Protein AF-A0A2G9QI65-F1 (afdb_monomer)

Nearest PDB structures (foldseek):
  6oov-assembly1_A  TM=9.431E-01  e=2.537E-04  Homo sapiens
  5ko9-assembly1_A  TM=9.251E-01  e=2.537E-04  Homo sapiens
  6oeb-assembly1_A  TM=9.186E-01  e=2.700E-04  Homo sapiens
  6oov-assembly1_B-2  TM=9.409E-01  e=4.451E-04  Homo sapiens

Foldseek 3Di:
DAKAWDFAADDPFWAFFADQLVVVQVVPWDADPVRDTDTHYYDPPRSVQDDGDGIDGGRRIDIDDDDPVVVVPPPPDPDD

Mean predicted aligned error: 6.91 Å

Organism: Aquarana catesbeiana (NCBI:txid8400)

Radius of gyration: 14.98 Å; Cα contacts (8 Å, |Δi|>4): 118; chains: 1; bounding bo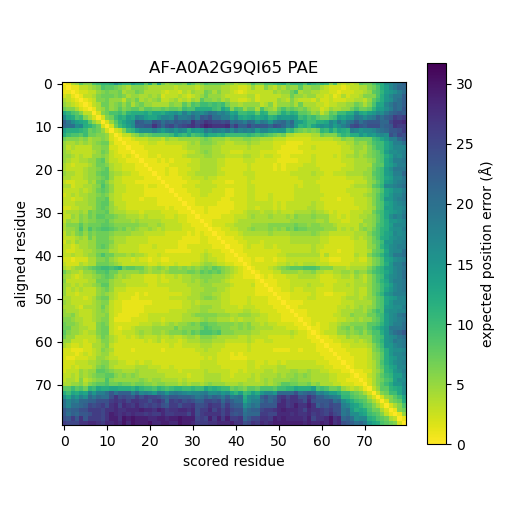x: 35×46×24 Å

Solvent-accessible surface area (backbone atoms only — not comparable to full-atom values): 4911 Å² total; per-residue (Å²): 92,32,34,39,52,40,59,39,73,86,65,74,74,59,45,68,48,66,59,54,71,71,51,49,26,66,75,51,54,43,67,47,99,86,68,47,81,45,66,35,49,65,44,93,75,26,54,81,62,47,63,60,32,77,72,38,47,64,68,39,46,39,81,42,82,39,62,65,71,78,71,58,80,74,74,80,70,82,77,130

pLDDT: mean 84.87, std 13.79, range [46.0, 96.44]

Sequence (80 aa):
MTCLCKAAAKMCGRTACTLAPDDVGKACEYQNKRGERKRPGWRDGDSDKYKPSYNKCPQSNSPVLLSLKHFQKGLWTPAL

InterPro domains:
  IPR036590 SOS response associated peptidase-like [G3DSA:3.90.1680.10] (11-77)

Structure (mmCIF, N/CA/C/O backbone):
data_AF-A0A2G9QI65-F1
#
_entry.id   AF-A0A2G9QI65-F1
#
loop_
_atom_site.group_PDB
_atom_site.id
_atom_site.type_symbol
_atom_site.label_atom_id
_atom_site.label_alt_id
_atom_site.label_comp_id
_atom_site.label_asym_id
_atom_site.label_entity_id
_atom_site.label_seq_id
_atom_site.pdbx_PDB_ins_code
_atom_site.Cartn_x
_atom_site.Cartn_y
_atom_site.Cartn_z
_atom_site.occupancy
_atom_site.B_iso_or_equiv
_atom_site.auth_seq_id
_atom_site.auth_comp_id
_atom_site.auth_asym_id
_atom_site.auth_atom_id
_atom_site.pdbx_PDB_model_num
ATOM 1 N N . MET A 1 1 ? -7.757 4.850 7.886 1.00 83.94 1 MET A N 1
ATOM 2 C CA . MET A 1 1 ? -6.312 4.621 7.703 1.00 83.94 1 MET A CA 1
ATOM 3 C C . MET A 1 1 ? -5.975 5.011 6.278 1.00 83.94 1 MET A C 1
ATOM 5 O O . MET A 1 1 ? -6.872 4.984 5.442 1.00 83.94 1 MET A O 1
ATOM 9 N N . THR A 1 2 ? -4.731 5.394 6.027 1.00 82.56 2 THR A N 1
ATOM 10 C CA . THR A 1 2 ? -4.235 5.827 4.715 1.00 82.56 2 THR A CA 1
ATOM 11 C C . THR A 1 2 ? -3.020 4.992 4.354 1.00 82.56 2 THR A C 1
ATOM 13 O O . THR A 1 2 ? -2.155 4.784 5.210 1.00 82.56 2 THR A O 1
ATOM 16 N N . CYS A 1 3 ? -2.964 4.527 3.110 1.00 81.38 3 CYS A N 1
ATOM 17 C CA . CYS A 1 3 ? -1.793 3.872 2.545 1.00 81.38 3 CYS A CA 1
ATOM 18 C C . CYS A 1 3 ? -0.751 4.928 2.172 1.00 81.38 3 CYS A C 1
ATOM 20 O O . CYS A 1 3 ? -1.040 5.885 1.452 1.00 81.38 3 CYS A O 1
ATOM 22 N N . LEU A 1 4 ? 0.464 4.735 2.665 1.00 85.00 4 LEU A N 1
ATOM 23 C CA . LEU A 1 4 ? 1.638 5.532 2.338 1.00 85.00 4 LEU A CA 1
ATOM 24 C C . LEU A 1 4 ? 2.700 4.639 1.723 1.00 85.00 4 LEU A C 1
ATOM 26 O O . LEU A 1 4 ? 2.862 3.496 2.146 1.00 85.00 4 LEU A O 1
ATOM 30 N N . CYS A 1 5 ? 3.490 5.188 0.813 1.00 81.44 5 CYS A N 1
ATOM 31 C CA . CYS A 1 5 ? 4.696 4.525 0.345 1.00 81.44 5 CYS A CA 1
ATOM 32 C C . CYS A 1 5 ? 5.895 5.063 1.132 1.00 81.44 5 CYS A C 1
ATOM 34 O O . CYS A 1 5 ? 6.249 6.237 1.009 1.00 81.44 5 CYS A O 1
ATOM 36 N N . LYS A 1 6 ? 6.518 4.230 1.973 1.00 78.38 6 LYS A N 1
ATOM 37 C CA . LYS A 1 6 ? 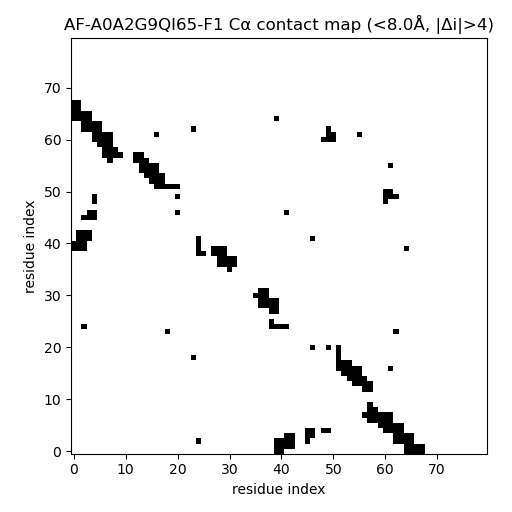7.679 4.631 2.783 1.00 78.38 6 LYS A CA 1
ATOM 38 C C . LYS A 1 6 ? 8.824 3.643 2.672 1.00 78.38 6 LYS A C 1
ATOM 40 O O . LYS A 1 6 ? 8.598 2.439 2.596 1.00 78.38 6 LYS A O 1
ATOM 45 N N . ALA A 1 7 ? 10.049 4.161 2.729 1.00 73.06 7 ALA A N 1
ATOM 46 C CA . ALA A 1 7 ? 11.246 3.341 2.832 1.00 73.06 7 ALA A CA 1
ATOM 47 C C . ALA A 1 7 ? 11.135 2.414 4.050 1.00 73.06 7 ALA A C 1
ATOM 49 O O . ALA A 1 7 ? 10.971 2.871 5.185 1.00 73.06 7 ALA A O 1
ATOM 50 N N . ALA A 1 8 ? 11.210 1.109 3.809 1.00 66.50 8 ALA A N 1
ATOM 51 C CA . ALA A 1 8 ? 11.250 0.120 4.868 1.00 66.50 8 ALA A CA 1
ATOM 52 C C . ALA A 1 8 ? 12.625 0.198 5.546 1.00 66.50 8 ALA A C 1
ATOM 54 O O . ALA A 1 8 ? 13.643 -0.209 4.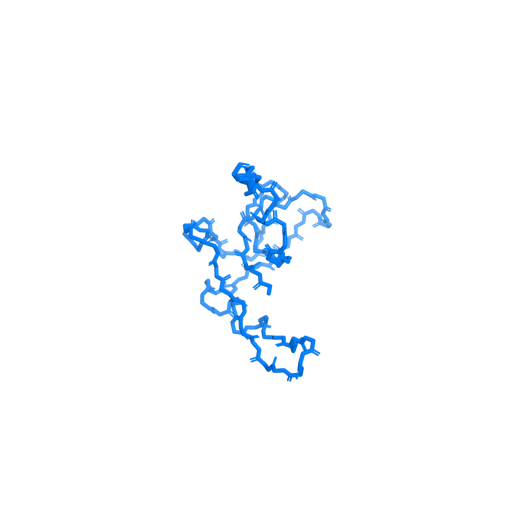981 1.00 66.50 8 ALA A O 1
ATOM 55 N N . ALA A 1 9 ? 12.664 0.752 6.756 1.00 55.16 9 ALA A N 1
ATOM 56 C CA . ALA A 1 9 ? 13.840 0.744 7.612 1.00 55.16 9 ALA A CA 1
ATOM 57 C C . ALA A 1 9 ? 13.592 -0.231 8.767 1.00 55.16 9 ALA A C 1
ATOM 59 O O . ALA A 1 9 ? 12.676 -0.031 9.559 1.00 55.16 9 ALA A O 1
ATOM 60 N N . LYS A 1 10 ? 14.422 -1.277 8.852 1.00 57.59 10 LYS A N 1
ATOM 61 C CA . LYS A 1 10 ? 14.470 -2.251 9.954 1.00 57.59 10 LYS A CA 1
ATOM 62 C C . LYS A 1 10 ? 13.161 -2.999 10.256 1.00 57.59 10 LYS A C 1
ATOM 64 O O . LYS A 1 10 ? 12.512 -2.754 11.260 1.00 57.59 10 LYS A O 1
ATOM 69 N N . MET A 1 11 ? 12.892 -4.030 9.468 1.00 57.84 11 MET A N 1
ATOM 70 C CA . MET A 1 11 ? 12.432 -5.354 9.924 1.00 57.84 11 MET A CA 1
ATOM 71 C C . MET A 1 11 ? 13.081 -6.378 8.982 1.00 57.84 11 MET A C 1
ATOM 73 O O . MET A 1 11 ? 13.515 -5.942 7.919 1.00 57.84 11 MET A O 1
ATOM 77 N N . CYS A 1 12 ? 13.255 -7.642 9.416 1.00 68.31 12 CYS A N 1
ATOM 78 C CA . CYS A 1 12 ? 13.774 -8.794 8.644 1.00 68.31 12 CYS A CA 1
ATOM 79 C C . CYS A 1 12 ? 14.280 -8.418 7.240 1.00 68.31 12 CYS A C 1
ATOM 81 O O . CYS A 1 12 ? 13.476 -8.102 6.378 1.00 68.31 12 CYS A O 1
ATOM 83 N N . GLY A 1 13 ? 15.599 -8.390 7.015 1.00 83.56 13 GLY A N 1
ATOM 84 C CA . GLY A 1 13 ? 16.233 -7.582 5.957 1.00 83.56 13 GLY A CA 1
ATOM 85 C C . GLY A 1 13 ? 15.740 -7.745 4.509 1.00 83.56 13 GLY A C 1
ATOM 86 O O . GLY A 1 13 ? 16.238 -7.034 3.645 1.00 83.56 13 GLY A O 1
ATOM 87 N N . ARG A 1 14 ? 14.802 -8.648 4.212 1.00 88.50 14 ARG A N 1
ATOM 88 C CA . ARG A 1 14 ? 14.104 -8.788 2.932 1.00 88.50 14 ARG A CA 1
ATOM 89 C C . ARG A 1 14 ? 12.618 -9.085 3.162 1.00 88.50 14 ARG A C 1
ATOM 91 O O . ARG A 1 14 ? 12.262 -9.814 4.084 1.00 88.50 14 ARG A O 1
ATOM 98 N N . THR A 1 15 ? 11.744 -8.570 2.302 1.00 90.56 15 THR A N 1
ATOM 99 C CA . THR A 1 15 ? 10.290 -8.821 2.370 1.00 90.56 15 THR A CA 1
ATOM 100 C C . THR A 1 15 ? 9.690 -8.948 0.970 1.00 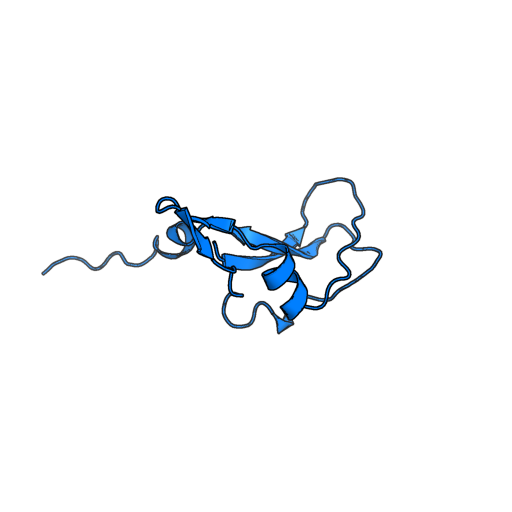90.56 15 THR A C 1
ATOM 102 O O . THR A 1 15 ? 10.166 -8.306 0.038 1.00 90.56 15 THR A O 1
ATOM 105 N N . ALA A 1 16 ? 8.631 -9.741 0.807 1.00 92.44 16 ALA A N 1
ATOM 106 C CA . ALA A 1 16 ? 7.834 -9.765 -0.419 1.00 92.44 16 ALA A CA 1
ATOM 107 C C . ALA A 1 16 ? 6.621 -8.827 -0.285 1.00 92.44 16 ALA A C 1
ATOM 109 O O . ALA A 1 16 ? 5.868 -8.904 0.682 1.00 92.44 16 ALA A O 1
ATOM 110 N N . CYS A 1 17 ? 6.422 -7.941 -1.259 1.00 91.56 17 CYS A N 1
ATOM 111 C CA . CYS A 1 17 ? 5.229 -7.101 -1.407 1.00 91.56 17 CYS A CA 1
ATOM 112 C C . CYS A 1 17 ? 4.878 -7.064 -2.891 1.00 91.56 17 CYS A C 1
ATOM 114 O O . CYS A 1 17 ? 5.435 -6.264 -3.635 1.00 91.56 17 CYS A O 1
ATOM 116 N N . THR A 1 18 ? 4.023 -7.985 -3.330 1.00 95.88 18 THR A N 1
ATOM 117 C CA . THR A 1 18 ? 3.822 -8.321 -4.752 1.00 95.88 18 THR A CA 1
ATOM 118 C C . THR A 1 18 ? 2.478 -7.872 -5.308 1.00 95.88 18 THR A C 1
ATOM 120 O O . THR A 1 18 ? 2.305 -7.849 -6.522 1.00 95.88 18 THR A O 1
ATOM 123 N N . LEU A 1 19 ? 1.534 -7.505 -4.440 1.00 95.50 19 LEU A N 1
ATOM 124 C CA . LEU A 1 19 ? 0.217 -7.037 -4.859 1.00 95.50 19 LEU A CA 1
ATOM 125 C C . LEU A 1 19 ? 0.337 -5.742 -5.661 1.00 95.50 19 LEU A C 1
ATOM 127 O O . LEU A 1 19 ? 1.141 -4.873 -5.306 1.00 95.50 19 LEU A O 1
ATOM 131 N N . ALA A 1 20 ? -0.494 -5.600 -6.696 1.00 94.25 20 ALA A N 1
ATOM 132 C CA . ALA A 1 20 ? -0.647 -4.345 -7.420 1.00 94.25 20 ALA A CA 1
ATOM 133 C C . ALA A 1 20 ? -1.135 -3.234 -6.466 1.00 94.25 20 ALA A C 1
ATOM 135 O O . ALA A 1 20 ? -1.801 -3.539 -5.471 1.00 94.25 20 ALA A O 1
ATOM 136 N N . PRO A 1 21 ? -0.842 -1.949 -6.741 1.00 91.69 21 PRO A N 1
ATOM 137 C CA . PRO A 1 21 ? -1.240 -0.844 -5.866 1.00 91.69 21 PRO A CA 1
ATOM 138 C C . PRO A 1 21 ? -2.730 -0.854 -5.493 1.00 91.69 21 PRO A C 1
ATOM 140 O O . PRO A 1 21 ? -3.083 -0.625 -4.333 1.00 91.69 21 PRO A O 1
ATOM 143 N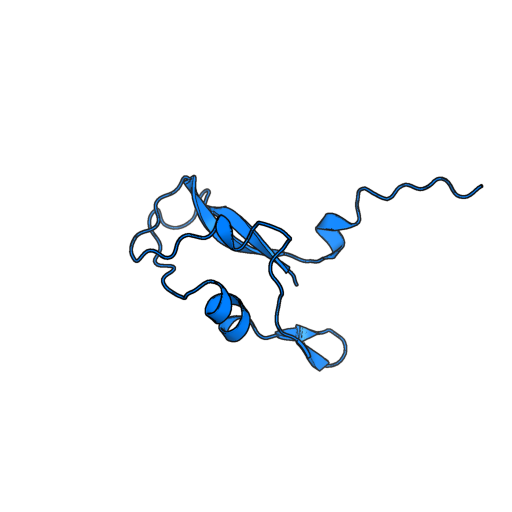 N . ASP A 1 22 ? -3.607 -1.190 -6.439 1.00 91.44 22 ASP A N 1
ATOM 144 C CA . ASP A 1 22 ? -5.045 -1.282 -6.180 1.00 91.44 22 ASP A CA 1
ATOM 145 C C . ASP A 1 22 ? -5.400 -2.448 -5.254 1.00 91.44 22 ASP A C 1
ATOM 147 O O . ASP A 1 22 ? -6.253 -2.311 -4.373 1.00 91.44 22 ASP A O 1
ATOM 151 N N . ASP A 1 23 ? -4.724 -3.582 -5.392 1.00 94.62 23 ASP A N 1
ATOM 152 C CA . ASP A 1 23 ? -5.012 -4.778 -4.603 1.00 94.62 23 ASP A CA 1
ATOM 153 C C . ASP A 1 23 ? -4.500 -4.668 -3.167 1.00 94.62 23 ASP A C 1
ATOM 155 O O . ASP A 1 23 ? -5.122 -5.225 -2.263 1.00 94.62 23 ASP A O 1
ATOM 159 N N . VAL A 1 24 ? -3.459 -3.862 -2.919 1.00 94.19 24 VAL A N 1
ATOM 160 C CA . VAL A 1 24 ? -3.016 -3.520 -1.554 1.00 94.19 24 VAL A CA 1
ATOM 161 C C . VAL A 1 24 ? -4.172 -2.920 -0.754 1.00 94.19 24 VAL A C 1
ATOM 163 O O . VAL A 1 24 ? -4.444 -3.350 0.362 1.00 94.19 24 VAL A O 1
ATOM 166 N N . GLY A 1 25 ? -4.904 -1.963 -1.332 1.00 92.56 25 GLY A N 1
ATOM 167 C CA . GLY A 1 25 ? -6.048 -1.357 -0.652 1.00 92.56 25 GLY A CA 1
ATOM 168 C C . GLY A 1 25 ? -7.144 -2.380 -0.344 1.00 92.56 25 GLY A C 1
ATOM 169 O O . GLY A 1 25 ? -7.667 -2.384 0.765 1.00 92.56 25 GLY A O 1
ATOM 170 N N . LYS A 1 26 ? -7.477 -3.255 -1.305 1.00 94.19 26 LYS A N 1
ATOM 171 C CA . LYS A 1 26 ? -8.528 -4.281 -1.145 1.00 94.19 26 LYS A CA 1
ATOM 172 C C . LYS A 1 26 ? -8.165 -5.285 -0.047 1.00 94.19 26 LYS A C 1
ATOM 174 O O . LYS A 1 26 ? -9.006 -5.635 0.770 1.00 94.19 26 LYS A O 1
ATOM 179 N N . ALA A 1 27 ? -6.900 -5.699 0.004 1.00 95.06 27 ALA A N 1
ATOM 180 C CA . ALA A 1 27 ? -6.391 -6.620 1.017 1.00 95.06 27 ALA A CA 1
ATOM 181 C C . ALA A 1 27 ? -6.316 -5.996 2.424 1.00 95.06 27 ALA A C 1
ATOM 183 O O . ALA A 1 27 ? -6.254 -6.717 3.415 1.00 95.06 27 ALA A O 1
ATOM 184 N N . CYS A 1 28 ? -6.324 -4.664 2.524 1.00 95.00 28 CYS A N 1
ATOM 185 C CA . CYS A 1 28 ? -6.233 -3.922 3.781 1.00 95.00 28 CYS A CA 1
ATOM 186 C C . CYS A 1 28 ? -7.577 -3.335 4.254 1.00 95.00 28 CYS A C 1
ATOM 188 O O . CYS A 1 28 ? -7.589 -2.329 4.970 1.00 95.00 28 CYS A O 1
ATOM 190 N N . GLU A 1 29 ? -8.711 -3.920 3.862 1.00 95.69 29 GLU A N 1
ATOM 191 C CA . GLU A 1 29 ? -10.012 -3.539 4.419 1.00 95.69 29 GLU A CA 1
ATOM 192 C C . GLU A 1 29 ? -10.048 -3.690 5.946 1.00 95.69 29 GLU A C 1
ATOM 194 O O . GLU A 1 29 ? -9.536 -4.652 6.516 1.00 95.69 29 GLU A O 1
ATOM 199 N N . TYR A 1 30 ? -10.671 -2.725 6.620 1.00 94.00 30 TYR A N 1
ATOM 200 C CA . TYR A 1 30 ? -10.733 -2.680 8.078 1.00 94.00 30 TYR A CA 1
ATOM 201 C C . TYR A 1 30 ? -12.084 -2.148 8.565 1.00 94.00 30 TYR A C 1
ATOM 203 O O . TYR A 1 30 ? -12.796 -1.452 7.838 1.00 94.00 30 TYR A O 1
ATOM 211 N N . GLN A 1 31 ? -12.433 -2.441 9.819 1.00 96.44 31 GLN A N 1
ATOM 212 C CA . GLN A 1 31 ? -13.580 -1.826 10.488 1.00 96.44 31 GLN A CA 1
ATOM 213 C C . GLN A 1 31 ? -13.146 -0.570 11.241 1.00 96.44 31 GLN A C 1
ATOM 215 O O . GLN A 1 31 ? -12.173 -0.575 11.998 1.00 96.44 31 GLN A O 1
ATOM 220 N N . ASN A 1 32 ? -13.857 0.534 11.031 1.00 93.31 32 ASN A N 1
ATOM 221 C CA . ASN A 1 32 ? -13.629 1.742 11.814 1.00 93.31 32 ASN A CA 1
ATOM 222 C C . ASN A 1 32 ? -14.277 1.633 13.209 1.00 93.31 32 ASN A C 1
ATOM 224 O O . ASN A 1 32 ? -14.978 0.677 13.526 1.00 93.31 32 ASN A O 1
ATOM 228 N N . LYS A 1 33 ? -14.080 2.654 14.052 1.00 91.62 33 LYS A N 1
ATOM 229 C CA . LYS A 1 33 ? -14.648 2.693 15.413 1.00 91.62 33 LYS A CA 1
ATOM 230 C C . LYS A 1 33 ? -16.184 2.663 15.465 1.00 91.62 33 LYS A C 1
ATOM 232 O O . LYS A 1 33 ? -16.733 2.448 16.535 1.00 91.62 33 LYS A O 1
ATOM 237 N N . ARG A 1 34 ? -16.862 2.922 14.342 1.00 95.44 34 ARG A N 1
ATOM 238 C CA . ARG A 1 34 ? -18.324 2.852 14.197 1.00 95.44 34 ARG A CA 1
ATOM 239 C C . ARG A 1 34 ? -18.791 1.488 13.665 1.00 95.44 34 ARG A C 1
ATOM 241 O O . ARG A 1 34 ? -19.970 1.327 13.393 1.00 95.44 34 ARG A O 1
ATOM 248 N N . GLY A 1 35 ? -17.877 0.531 13.477 1.00 94.88 35 GLY A N 1
ATOM 249 C CA . GLY A 1 35 ? -18.163 -0.784 12.898 1.00 94.88 35 GLY A CA 1
ATOM 250 C C . GLY A 1 35 ? -18.282 -0.791 11.370 1.00 94.88 35 GLY A C 1
ATOM 251 O O . GLY A 1 35 ? -18.529 -1.837 10.778 1.00 94.88 35 GLY A O 1
ATOM 252 N N . GLU A 1 36 ? -18.080 0.345 10.696 1.00 96.38 36 GLU A N 1
ATOM 253 C CA . GLU A 1 36 ? -18.200 0.420 9.240 1.00 96.38 36 GLU A CA 1
ATOM 254 C C . GLU A 1 36 ? -16.962 -0.184 8.570 1.00 96.38 36 GLU A C 1
ATOM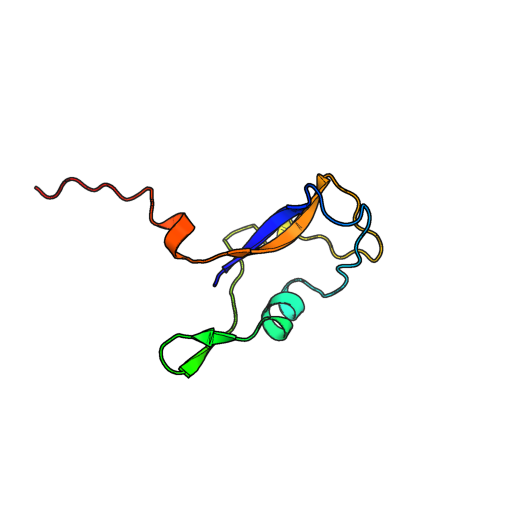 256 O O . GLU A 1 36 ? -15.826 0.181 8.903 1.00 96.38 36 GLU A O 1
ATOM 261 N N . ARG A 1 37 ? -17.177 -1.037 7.562 1.00 96.25 37 ARG A N 1
ATOM 262 C CA . ARG A 1 37 ? -16.104 -1.505 6.678 1.00 96.25 37 ARG A CA 1
ATOM 263 C C . ARG A 1 37 ? -15.597 -0.346 5.826 1.00 96.25 37 ARG A C 1
ATOM 265 O O . ARG A 1 37 ? -16.373 0.347 5.168 1.00 96.25 37 ARG A O 1
ATOM 272 N N . LYS A 1 38 ? -14.286 -0.133 5.837 1.00 95.44 38 LYS A N 1
ATOM 273 C CA . LYS A 1 38 ? -13.594 0.884 5.045 1.00 95.44 38 LYS A CA 1
ATOM 274 C C . LYS A 1 38 ? -12.396 0.265 4.345 1.00 95.44 38 LYS A C 1
ATOM 276 O O . LYS A 1 38 ? -11.702 -0.584 4.900 1.00 95.44 38 LYS A O 1
ATOM 281 N N . ARG A 1 39 ? -12.116 0.777 3.152 1.00 94.94 39 ARG A N 1
ATOM 282 C CA . ARG A 1 39 ? -10.895 0.503 2.401 1.00 94.94 39 ARG A CA 1
ATOM 283 C C . ARG A 1 39 ? -9.937 1.689 2.556 1.00 94.94 39 ARG A C 1
ATOM 285 O O . ARG A 1 39 ? -10.387 2.829 2.414 1.00 94.94 39 ARG A O 1
ATOM 292 N N . PRO A 1 40 ? -8.651 1.477 2.879 1.00 94.31 40 PRO A N 1
ATOM 293 C CA . PRO A 1 40 ? -7.687 2.565 2.911 1.00 94.31 40 PRO A CA 1
ATOM 294 C C . PRO A 1 40 ? -7.398 3.051 1.485 1.00 94.31 40 PRO A C 1
ATOM 296 O O . PRO A 1 40 ? -7.213 2.251 0.568 1.00 94.31 40 PRO A O 1
ATOM 299 N N . GLY A 1 41 ? -7.364 4.371 1.315 1.00 92.62 41 GLY A N 1
ATOM 300 C CA . GLY A 1 41 ? -6.904 5.017 0.086 1.00 92.62 41 GLY A CA 1
ATOM 301 C C . GLY A 1 41 ? -5.409 5.318 0.145 1.00 92.62 41 GLY A C 1
ATOM 302 O O . GLY A 1 41 ? -4.852 5.499 1.235 1.00 92.62 41 GLY A O 1
ATOM 303 N N . TRP A 1 42 ? -4.769 5.386 -1.020 1.00 93.19 42 TRP A N 1
ATOM 304 C CA . TRP A 1 42 ? -3.421 5.931 -1.155 1.00 93.19 42 TRP A CA 1
ATOM 305 C C . TRP A 1 42 ? -3.418 7.429 -0.869 1.00 93.19 42 TRP A C 1
ATOM 307 O O . TRP A 1 42 ? -4.391 8.127 -1.149 1.00 93.19 42 TRP A O 1
ATOM 317 N N . ARG A 1 43 ? -2.319 7.925 -0.305 1.00 90.44 43 ARG A N 1
ATOM 318 C CA . ARG A 1 43 ? -2.034 9.359 -0.325 1.00 90.44 43 ARG A CA 1
ATOM 319 C C . ARG A 1 43 ? -1.670 9.789 -1.748 1.00 90.44 43 ARG A C 1
ATOM 321 O O . ARG A 1 43 ? -1.053 9.015 -2.477 1.00 90.44 43 ARG A O 1
ATOM 328 N N . ASP A 1 44 ? -2.003 11.027 -2.100 1.00 86.56 44 ASP A N 1
ATOM 329 C CA . ASP A 1 44 ? -1.708 11.606 -3.412 1.00 86.56 44 ASP A CA 1
ATOM 330 C C . ASP A 1 44 ? -0.243 11.380 -3.825 1.00 86.56 44 ASP A C 1
ATOM 332 O O . ASP A 1 44 ? 0.694 11.730 -3.098 1.00 86.56 44 ASP A O 1
ATOM 336 N N . GLY A 1 45 ? -0.060 10.741 -4.984 1.00 84.56 45 GLY A N 1
ATOM 337 C CA . GLY A 1 45 ? 1.243 10.420 -5.575 1.00 84.56 45 GLY A CA 1
ATOM 338 C C . GLY A 1 45 ? 2.029 9.284 -4.905 1.00 84.56 45 GLY A C 1
ATOM 339 O O . GLY A 1 45 ? 3.143 8.991 -5.335 1.00 84.56 45 GLY A O 1
ATOM 340 N N . ASP A 1 46 ? 1.515 8.635 -3.853 1.00 90.94 46 ASP A N 1
ATOM 341 C CA . ASP A 1 46 ? 2.208 7.506 -3.208 1.00 90.94 46 ASP A CA 1
ATOM 342 C C . ASP A 1 46 ? 1.939 6.160 -3.895 1.00 90.94 46 ASP A C 1
ATOM 344 O O . ASP A 1 46 ? 2.769 5.256 -3.778 1.00 90.94 46 ASP A O 1
ATOM 348 N N . SER A 1 47 ? 0.840 6.028 -4.646 1.00 91.31 47 SER A N 1
ATOM 349 C CA . SER A 1 47 ? 0.584 4.851 -5.491 1.00 91.31 47 SER A CA 1
ATOM 350 C C . SER A 1 47 ? 1.708 4.639 -6.504 1.00 91.31 47 SER A C 1
ATOM 352 O O . SER A 1 47 ? 2.200 3.525 -6.653 1.00 91.31 47 SER A O 1
ATOM 354 N N . ASP A 1 48 ? 2.180 5.722 -7.123 1.00 91.00 48 ASP A N 1
ATOM 355 C CA . ASP A 1 48 ? 3.166 5.681 -8.212 1.00 91.00 48 ASP A CA 1
ATOM 356 C C . ASP A 1 48 ? 4.581 5.379 -7.697 1.00 91.00 48 ASP A C 1
ATOM 358 O O . ASP A 1 48 ? 5.440 4.856 -8.409 1.00 91.00 48 ASP A O 1
ATOM 362 N N . LYS A 1 49 ? 4.831 5.677 -6.416 1.00 91.00 49 LYS A N 1
ATOM 363 C CA . LYS A 1 49 ? 6.091 5.357 -5.728 1.00 91.00 49 LYS A CA 1
ATOM 364 C C . LYS A 1 49 ? 6.172 3.883 -5.345 1.00 91.00 49 LYS A C 1
ATOM 366 O O . LYS A 1 49 ? 7.277 3.366 -5.139 1.00 91.00 49 LYS A O 1
ATOM 371 N N . TYR A 1 50 ? 5.030 3.211 -5.205 1.00 91.56 50 TYR A N 1
ATOM 372 C CA . TYR A 1 50 ? 4.987 1.813 -4.816 1.00 91.56 50 TYR A CA 1
ATOM 373 C C . TYR A 1 50 ? 5.304 0.912 -6.007 1.00 91.56 50 TYR A C 1
ATOM 375 O O . TYR A 1 50 ? 4.582 0.850 -6.995 1.00 91.56 50 TYR A O 1
ATOM 383 N N . LYS A 1 51 ? 6.403 0.165 -5.873 1.00 92.88 51 LYS A N 1
ATOM 384 C CA . LYS A 1 51 ? 6.822 -0.849 -6.842 1.00 92.88 51 LYS A CA 1
ATOM 385 C C . LYS A 1 51 ? 6.681 -2.242 -6.228 1.00 92.88 51 LYS A C 1
ATOM 387 O O . LYS A 1 51 ? 7.455 -2.544 -5.305 1.00 92.88 51 LYS A O 1
ATOM 392 N N . PRO A 1 52 ? 5.740 -3.072 -6.707 1.00 94.38 52 PRO A N 1
ATOM 393 C CA . PRO A 1 52 ? 5.638 -4.464 -6.296 1.00 94.38 52 PRO A CA 1
ATOM 394 C C . PRO A 1 52 ? 6.946 -5.220 -6.560 1.00 94.38 52 PRO A C 1
ATOM 396 O O . PRO A 1 52 ? 7.607 -5.006 -7.575 1.00 94.38 52 PRO A O 1
ATOM 399 N N . SER A 1 53 ? 7.355 -6.081 -5.634 1.00 94.00 53 SER A N 1
ATOM 400 C CA . SER A 1 53 ? 8.506 -6.969 -5.791 1.00 94.00 53 SER A CA 1
ATOM 401 C C . SER A 1 53 ? 8.405 -8.165 -4.854 1.00 94.00 53 SER A C 1
ATOM 403 O O . SER A 1 53 ? 7.970 -8.054 -3.706 1.00 94.00 53 SER A O 1
ATOM 405 N N . TYR A 1 54 ? 8.901 -9.302 -5.329 1.00 93.75 54 TYR A N 1
ATOM 406 C CA . TYR A 1 54 ? 9.090 -10.512 -4.531 1.00 93.75 54 TYR A CA 1
ATOM 407 C C . TYR A 1 54 ? 10.236 -10.383 -3.518 1.00 93.75 54 TYR A C 1
ATOM 409 O O . TYR A 1 54 ? 10.325 -11.182 -2.591 1.00 93.75 54 TYR A O 1
ATOM 417 N N . ASN A 1 55 ? 11.119 -9.392 -3.683 1.00 91.88 55 ASN A N 1
ATOM 418 C CA . ASN A 1 55 ? 12.318 -9.242 -2.866 1.00 91.88 55 ASN A CA 1
ATOM 419 C C . ASN A 1 55 ? 12.666 -7.761 -2.651 1.00 91.88 55 ASN A C 1
ATOM 421 O O . ASN A 1 55 ? 13.507 -7.182 -3.340 1.00 91.88 55 ASN A O 1
ATOM 425 N N . LYS A 1 56 ? 11.978 -7.131 -1.703 1.00 89.81 56 LYS A N 1
ATOM 426 C CA . LYS A 1 56 ? 12.209 -5.756 -1.250 1.00 89.81 56 LYS A CA 1
ATOM 427 C C . LYS A 1 56 ? 13.368 -5.751 -0.254 1.00 89.81 56 LYS A C 1
ATOM 429 O O . LYS A 1 56 ? 13.330 -6.489 0.727 1.00 89.81 56 LYS A O 1
ATOM 434 N N . CYS A 1 57 ? 14.381 -4.924 -0.502 1.00 89.06 57 CYS A N 1
ATOM 435 C CA . CYS A 1 57 ? 15.509 -4.711 0.405 1.00 89.06 57 CYS A CA 1
ATOM 436 C C . CYS A 1 57 ? 15.213 -3.589 1.420 1.00 89.06 57 CYS A C 1
ATOM 438 O O . CYS A 1 57 ? 14.276 -2.802 1.217 1.00 89.06 57 CYS A O 1
ATOM 440 N N . PRO A 1 58 ? 16.013 -3.458 2.492 1.00 84.12 58 PRO A N 1
ATOM 441 C CA . PRO A 1 58 ? 15.956 -2.289 3.355 1.00 84.12 58 PRO A CA 1
ATOM 442 C C . PRO A 1 58 ? 16.256 -1.051 2.501 1.00 84.12 58 PRO A C 1
ATOM 444 O O . PRO A 1 58 ? 17.006 -1.146 1.535 1.00 84.12 58 PRO A O 1
ATOM 447 N N . GLN A 1 59 ? 15.662 0.094 2.834 1.00 84.81 59 GLN A N 1
ATOM 448 C CA . GLN A 1 59 ? 15.684 1.336 2.036 1.00 84.81 59 GLN A CA 1
ATOM 449 C C . GLN A 1 59 ? 14.771 1.344 0.797 1.00 84.81 59 GLN A C 1
ATOM 451 O O . GLN A 1 59 ? 14.500 2.421 0.269 1.00 84.81 59 GLN A O 1
ATOM 456 N N . SER A 1 60 ? 14.227 0.204 0.353 1.00 88.50 60 SER A N 1
ATOM 457 C CA . SER A 1 60 ? 13.189 0.214 -0.686 1.00 88.50 60 SER A CA 1
ATOM 458 C C . SER A 1 60 ? 11.840 0.682 -0.129 1.00 88.50 60 SER A C 1
ATOM 460 O O . SER A 1 60 ? 11.519 0.450 1.038 1.00 88.50 60 SER A O 1
ATOM 462 N N . ASN A 1 61 ? 11.031 1.347 -0.960 1.00 90.75 61 ASN A N 1
ATOM 463 C CA . ASN A 1 61 ? 9.718 1.832 -0.538 1.00 90.75 61 ASN A CA 1
ATOM 464 C C . ASN A 1 61 ? 8.679 0.704 -0.509 1.00 90.75 61 ASN A C 1
ATOM 466 O O . ASN A 1 61 ? 8.485 0.016 -1.516 1.00 90.75 61 ASN A O 1
ATOM 470 N N . SER A 1 62 ? 7.973 0.570 0.607 1.00 91.44 62 SER A N 1
ATOM 471 C CA . SER A 1 62 ? 6.905 -0.402 0.840 1.00 91.44 62 SER A CA 1
ATOM 472 C C . SER A 1 62 ? 5.627 0.300 1.316 1.00 91.44 62 SER A C 1
ATOM 474 O O . SER A 1 62 ? 5.699 1.396 1.884 1.00 91.44 62 SER A O 1
ATOM 476 N N . PRO A 1 63 ? 4.447 -0.298 1.077 1.00 93.38 63 PRO A N 1
ATOM 477 C CA . PRO A 1 63 ? 3.189 0.253 1.548 1.00 93.38 63 PRO A CA 1
ATOM 478 C C . PRO A 1 63 ? 3.098 0.126 3.069 1.00 93.38 63 PRO A C 1
ATOM 480 O O . PRO A 1 63 ? 3.383 -0.930 3.632 1.00 93.38 63 PRO A O 1
ATOM 483 N N . VAL A 1 64 ? 2.672 1.192 3.738 1.00 93.62 64 VAL A N 1
ATOM 484 C CA . VAL A 1 64 ? 2.395 1.204 5.177 1.00 93.62 64 VAL A CA 1
ATOM 485 C C . VAL A 1 64 ? 1.038 1.838 5.446 1.00 93.62 64 VAL A C 1
ATOM 487 O O . VAL A 1 64 ? 0.652 2.810 4.794 1.00 93.62 64 VAL A O 1
ATOM 490 N N . LEU A 1 65 ? 0.319 1.309 6.434 1.00 93.38 65 LEU A N 1
ATOM 491 C CA . LEU A 1 65 ? -0.924 1.905 6.914 1.00 93.38 65 LEU A CA 1
ATOM 492 C C . LEU A 1 65 ? -0.619 2.908 8.022 1.00 93.38 65 LEU A C 1
ATOM 494 O O . LEU A 1 65 ? 0.012 2.572 9.023 1.00 93.38 65 LEU A O 1
ATOM 498 N N . LEU A 1 66 ? -1.113 4.134 7.869 1.00 93.19 66 LEU A N 1
ATOM 499 C CA . LEU A 1 66 ? -0.998 5.173 8.888 1.00 93.19 66 LEU A CA 1
ATOM 500 C C . LEU A 1 66 ? -2.366 5.769 9.232 1.00 93.19 66 LEU A C 1
ATOM 502 O O . LEU A 1 66 ? -3.282 5.832 8.408 1.00 93.19 66 LEU A O 1
ATOM 506 N N . SER A 1 67 ? -2.533 6.204 10.480 1.00 90.69 67 SER A N 1
ATOM 507 C CA . SER A 1 67 ? -3.730 6.940 10.891 1.00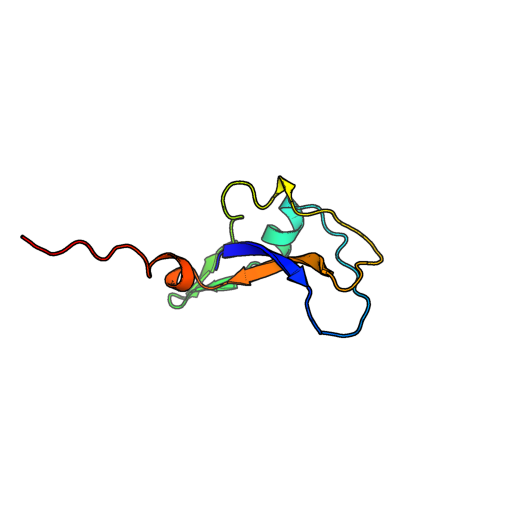 90.69 67 SER A CA 1
ATOM 508 C C . SER A 1 67 ? -3.773 8.325 10.237 1.00 90.69 67 SER A C 1
ATOM 510 O O . SER A 1 67 ? -2.771 9.038 10.210 1.00 90.69 67 SER A O 1
ATOM 512 N N . LEU A 1 68 ? -4.960 8.741 9.784 1.00 88.00 68 LEU A N 1
ATOM 513 C CA . LEU A 1 68 ? -5.182 10.057 9.171 1.00 88.00 68 LEU A CA 1
ATOM 514 C C . LEU A 1 68 ? -4.779 11.222 10.090 1.00 88.00 68 LEU A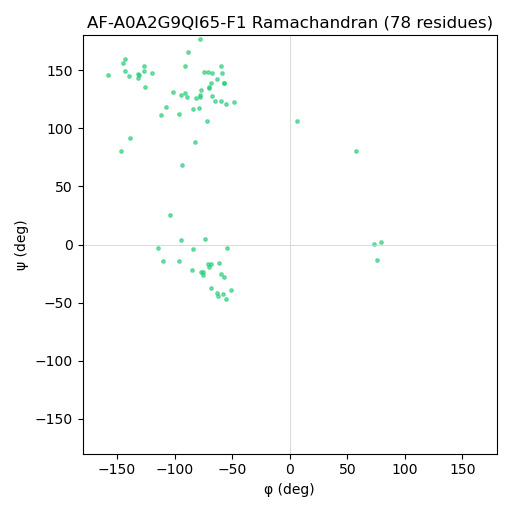 C 1
ATOM 516 O O . LEU A 1 68 ? -4.355 12.274 9.619 1.00 88.00 68 LEU A O 1
ATOM 520 N N . LYS A 1 69 ? -4.845 11.018 11.412 1.00 87.81 69 LYS A N 1
ATOM 521 C CA . LYS A 1 69 ? -4.464 12.026 12.412 1.00 87.81 69 LYS A CA 1
ATOM 522 C C . LYS A 1 69 ? -3.005 12.474 12.290 1.00 87.81 69 LYS A C 1
ATOM 524 O O . LYS A 1 69 ? -2.687 13.594 12.671 1.00 87.81 69 LYS A O 1
ATOM 529 N N . HIS A 1 70 ? -2.123 11.638 11.737 1.00 86.81 70 HIS A N 1
ATOM 530 C CA . HIS A 1 70 ? -0.719 12.005 11.539 1.00 86.81 70 HIS A CA 1
ATOM 531 C C . HIS A 1 70 ? -0.520 13.099 10.482 1.00 86.81 70 HIS A C 1
ATOM 533 O O . HIS A 1 70 ? 0.536 13.723 10.470 1.00 86.81 70 HIS A O 1
ATOM 539 N N . PHE A 1 71 ? -1.516 13.361 9.631 1.00 82.06 71 PHE A N 1
ATOM 540 C CA . PHE A 1 71 ? -1.447 14.414 8.614 1.00 82.06 71 PHE A CA 1
ATOM 541 C C . PHE A 1 71 ? -2.095 15.731 9.057 1.00 82.06 71 PHE A C 1
ATOM 543 O O . PHE A 1 71 ? -1.859 16.760 8.441 1.00 82.06 71 PHE A O 1
ATOM 550 N N . GLN A 1 72 ? -2.881 15.724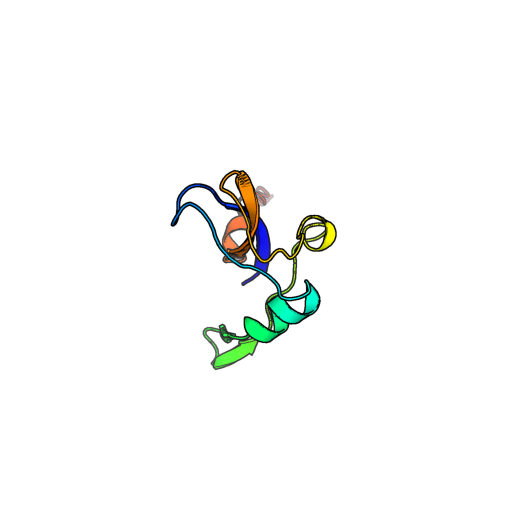 10.136 1.00 77.31 72 GLN A N 1
ATOM 551 C CA . GLN A 1 72 ? -3.626 16.899 10.607 1.00 77.31 72 GLN A CA 1
ATOM 552 C C . GLN A 1 72 ? -2.790 17.837 11.493 1.00 77.31 72 GLN A C 1
ATOM 554 O O . GLN A 1 72 ? -3.253 18.907 11.870 1.00 77.31 72 GLN A O 1
ATOM 559 N N . LYS A 1 73 ? -1.539 17.475 11.806 1.00 64.31 73 LYS A N 1
ATOM 560 C CA . LYS A 1 73 ? -0.681 18.206 12.754 1.00 64.31 73 LYS A CA 1
ATOM 561 C C . LYS A 1 73 ? -0.116 19.542 12.226 1.00 64.31 73 LYS A C 1
ATOM 563 O O . LYS A 1 73 ? 0.694 20.146 12.916 1.00 64.31 73 LYS A O 1
ATOM 568 N N . GLY A 1 74 ? -0.515 19.978 11.026 1.00 54.62 74 GLY A N 1
ATOM 569 C CA . GLY A 1 74 ? -0.035 21.204 10.367 1.00 54.62 74 GLY A CA 1
ATOM 570 C C . GLY A 1 74 ? -1.084 22.304 10.166 1.00 54.62 74 GLY A C 1
ATOM 571 O O . GLY A 1 74 ? -0.731 23.376 9.693 1.00 54.62 74 GLY A O 1
ATOM 572 N N . LEU A 1 75 ? -2.351 22.076 10.528 1.00 52.00 75 LEU A N 1
ATOM 573 C CA . LEU A 1 75 ? -3.383 23.119 10.510 1.00 52.00 75 LEU A CA 1
ATOM 574 C C . LEU A 1 75 ? -3.477 23.763 11.900 1.00 52.00 75 LEU A C 1
ATOM 576 O O . LEU A 1 75 ? -4.448 23.572 12.626 1.00 52.00 75 LEU A O 1
ATOM 580 N N . TRP A 1 76 ? -2.434 24.499 12.290 1.00 46.00 76 TRP A N 1
ATOM 581 C CA . TRP A 1 76 ? -2.599 25.571 13.270 1.00 46.00 76 TRP A CA 1
ATOM 582 C C . TRP A 1 76 ? -3.107 26.788 12.498 1.00 46.00 76 TRP A C 1
ATOM 584 O O . TRP A 1 76 ? -2.331 27.569 11.960 1.00 46.00 76 TRP A O 1
ATOM 594 N N . THR A 1 77 ? -4.423 26.899 12.358 1.00 57.09 77 THR A N 1
ATOM 595 C CA . THR A 1 77 ? -5.061 28.188 12.090 1.00 57.09 77 THR A CA 1
ATOM 596 C C . THR A 1 77 ? -5.247 28.866 13.442 1.00 57.09 77 THR A C 1
ATOM 598 O O . THR A 1 77 ? -5.976 28.303 14.267 1.00 57.09 77 THR A O 1
ATOM 601 N N . PRO A 1 78 ? -4.622 30.025 13.718 1.00 47.66 78 PRO A N 1
ATOM 602 C CA . PRO A 1 78 ? -5.084 30.842 14.825 1.00 47.66 78 PRO A CA 1
ATOM 603 C C . PRO A 1 78 ? -6.545 31.199 14.527 1.00 47.66 78 PRO A C 1
ATOM 605 O O . PRO A 1 78 ? -6.871 31.675 13.439 1.00 47.66 78 PRO A O 1
ATOM 608 N N . ALA A 1 79 ? -7.439 30.858 15.452 1.00 55.88 79 ALA A N 1
ATOM 609 C CA . ALA A 1 79 ? -8.777 31.422 15.449 1.00 55.88 79 ALA A CA 1
ATOM 610 C C . ALA A 1 79 ? -8.625 32.925 15.719 1.00 55.88 79 ALA A C 1
ATOM 612 O O . ALA A 1 79 ? -7.975 33.256 16.705 1.00 55.88 79 ALA A O 1
ATOM 613 N N . LEU A 1 80 ? -9.162 33.740 14.800 1.00 46.03 80 LEU A N 1
ATOM 614 C CA . LEU A 1 80 ? -9.439 35.187 14.868 1.00 46.03 80 LEU A CA 1
ATOM 615 C C . LEU A 1 80 ? -8.628 36.015 15.881 1.00 46.03 80 LEU A C 1
ATOM 617 O O . LEU A 1 80 ? -8.909 35.916 17.094 1.00 46.03 80 LEU A O 1
#

Secondary structure (DSSP, 8-state):
-EEEEEE--SSSS-EEE-S-HHHHHHHT-EE-TTS-EEPPEEPTTHHHH---EEEEPTTSEEEEEE-GGGGSTT--PPP-